Protein AF-A0A538RF70-F1 (afdb_monomer_lite)

Radius of gyration: 21.05 Å; chains: 1; bounding box: 44×24×75 Å

Structure (mmCIF, N/CA/C/O backbone):
data_AF-A0A538RF70-F1
#
_en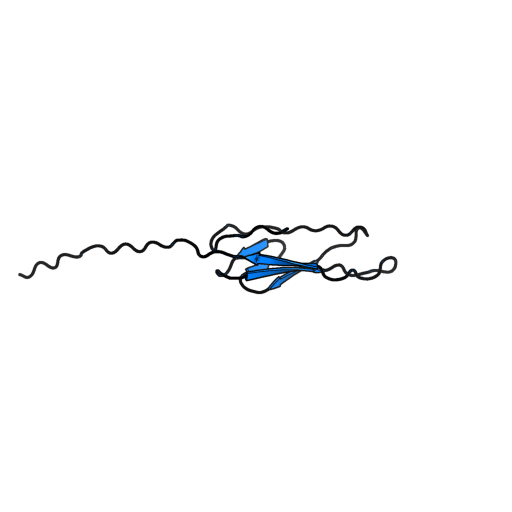try.id   AF-A0A538RF70-F1
#
loop_
_atom_site.group_PDB
_atom_site.id
_atom_site.type_symbol
_atom_site.label_atom_id
_atom_site.label_alt_id
_atom_site.label_comp_id
_atom_site.label_asym_id
_atom_site.label_entity_id
_atom_site.label_seq_id
_atom_site.pdbx_PDB_ins_code
_atom_site.Cartn_x
_atom_site.Cartn_y
_atom_site.Cartn_z
_atom_site.occupancy
_atom_site.B_iso_or_equiv
_atom_site.auth_seq_id
_atom_site.auth_comp_id
_atom_site.auth_asym_id
_atom_site.auth_atom_id
_atom_site.pdbx_PDB_model_num
ATOM 1 N N . MET A 1 1 ? -1.692 -11.978 -3.420 1.00 67.62 1 MET A N 1
ATOM 2 C CA . MET A 1 1 ? -2.952 -11.244 -3.161 1.00 67.62 1 MET A CA 1
ATOM 3 C C . MET A 1 1 ? -2.787 -10.531 -1.828 1.00 67.62 1 MET A C 1
ATOM 5 O O . MET A 1 1 ? -2.159 -11.119 -0.956 1.00 67.62 1 MET A O 1
ATOM 9 N N . LEU A 1 2 ? -3.236 -9.280 -1.683 1.00 85.94 2 LEU A N 1
ATOM 10 C CA . LEU A 1 2 ? -3.183 -8.612 -0.377 1.00 85.94 2 LEU A CA 1
ATOM 11 C C . LEU A 1 2 ? -4.261 -9.237 0.511 1.00 85.94 2 LEU A C 1
ATOM 13 O O . LEU A 1 2 ? -5.390 -9.410 0.061 1.00 85.94 2 LEU A O 1
ATOM 17 N N . ALA A 1 3 ? -3.883 -9.628 1.725 1.00 92.44 3 ALA A N 1
ATOM 18 C CA . ALA A 1 3 ? -4.821 -10.171 2.697 1.00 92.44 3 ALA A CA 1
ATOM 19 C C . ALA A 1 3 ? -5.598 -9.038 3.370 1.00 92.44 3 ALA A C 1
ATOM 21 O O . ALA A 1 3 ? -5.019 -7.981 3.638 1.00 92.44 3 ALA A O 1
ATOM 22 N N . ASP A 1 4 ? -6.864 -9.302 3.688 1.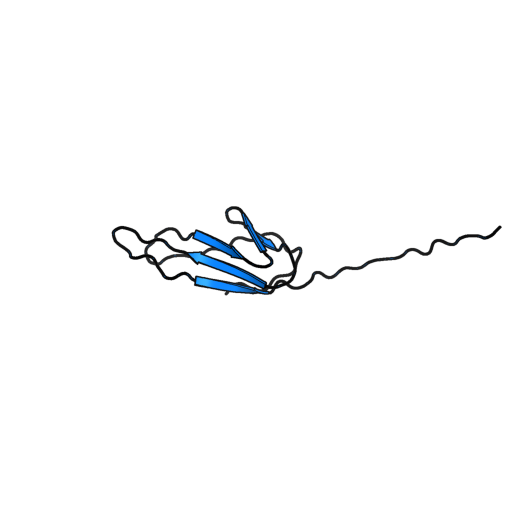00 95.25 4 ASP A N 1
ATOM 23 C CA . ASP A 1 4 ? -7.705 -8.400 4.471 1.00 95.25 4 ASP A CA 1
ATOM 24 C C . ASP A 1 4 ? -7.077 -8.088 5.837 1.00 95.25 4 ASP A C 1
ATOM 26 O O . ASP A 1 4 ? -6.237 -8.835 6.355 1.00 95.25 4 ASP A O 1
ATOM 30 N N . ARG A 1 5 ? -7.461 -6.944 6.401 1.00 95.62 5 ARG A N 1
ATOM 31 C CA . ARG A 1 5 ? -6.909 -6.398 7.647 1.00 95.62 5 ARG A CA 1
ATOM 32 C C . ARG A 1 5 ? -8.002 -5.882 8.562 1.00 95.62 5 ARG A C 1
ATOM 34 O O . ARG A 1 5 ? -9.156 -5.792 8.159 1.00 95.62 5 ARG A O 1
ATOM 41 N N . THR A 1 6 ? -7.638 -5.505 9.779 1.00 96.56 6 THR A N 1
ATOM 42 C CA . THR A 1 6 ? -8.533 -4.836 10.727 1.00 96.56 6 THR A CA 1
ATOM 43 C C . THR A 1 6 ? -8.020 -3.433 11.019 1.00 96.56 6 THR A C 1
ATOM 45 O O . THR A 1 6 ? -6.818 -3.190 11.106 1.00 96.56 6 THR A O 1
ATOM 48 N N . PHE A 1 7 ? -8.931 -2.472 11.165 1.00 95.19 7 PHE A N 1
ATOM 49 C CA . PHE A 1 7 ? -8.555 -1.135 11.608 1.00 95.19 7 PHE A CA 1
ATOM 50 C C . PHE A 1 7 ? -7.813 -1.210 12.954 1.00 95.19 7 PHE A C 1
ATOM 52 O O . PHE A 1 7 ? -8.272 -1.879 13.876 1.00 95.19 7 PHE A O 1
ATOM 59 N N . GLY A 1 8 ? -6.671 -0.529 13.063 1.00 93.38 8 GLY A N 1
ATOM 60 C CA . GLY A 1 8 ? -5.789 -0.606 14.233 1.00 93.38 8 GLY A CA 1
ATOM 61 C C . GLY A 1 8 ? -4.643 -1.619 14.116 1.00 93.38 8 GLY A C 1
ATOM 62 O O . GLY A 1 8 ? -3.746 -1.583 14.957 1.00 93.38 8 GLY A O 1
ATOM 63 N N . ASP A 1 9 ? -4.617 -2.461 13.076 1.00 95.75 9 ASP A N 1
ATOM 64 C CA . ASP A 1 9 ? -3.439 -3.273 12.750 1.00 95.75 9 ASP A CA 1
ATOM 65 C C . ASP A 1 9 ? -2.208 -2.373 12.492 1.00 95.75 9 ASP A C 1
ATOM 67 O O . ASP A 1 9 ? -2.352 -1.242 12.004 1.00 95.75 9 ASP A O 1
ATOM 71 N N . PRO A 1 10 ? -0.981 -2.847 12.784 1.00 96.00 10 PRO A N 1
ATOM 72 C CA . PRO A 1 10 ? 0.227 -2.068 12.532 1.00 96.00 10 PRO A CA 1
ATOM 73 C C . PRO A 1 10 ? 0.410 -1.770 11.030 1.00 96.00 10 PRO A C 1
ATOM 75 O O . PRO A 1 10 ? 0.009 -2.581 10.185 1.00 96.00 10 PRO A O 1
ATOM 78 N N . PRO A 1 11 ? 1.052 -0.638 10.671 1.00 95.75 11 PRO A N 1
ATOM 79 C CA . PRO A 1 11 ? 1.414 -0.350 9.288 1.00 95.75 11 PRO A CA 1
ATOM 80 C C . PRO A 1 11 ? 2.262 -1.468 8.681 1.00 95.75 11 PRO A C 1
ATOM 82 O O . PRO A 1 11 ? 3.077 -2.090 9.364 1.00 95.75 11 PRO A O 1
ATOM 85 N N . PHE A 1 12 ? 2.099 -1.702 7.384 1.00 95.56 12 PHE A N 1
ATOM 86 C CA . PHE A 1 12 ? 2.791 -2.777 6.674 1.00 95.56 12 PHE A CA 1
ATOM 87 C C . PHE A 1 12 ? 3.358 -2.294 5.343 1.00 95.56 12 PHE A C 1
ATOM 89 O O . PHE A 1 12 ? 2.894 -1.306 4.773 1.00 95.56 12 PHE A O 1
ATOM 96 N N . THR A 1 13 ? 4.361 -3.004 4.835 1.00 95.19 13 THR A N 1
ATOM 97 C CA . THR A 1 13 ? 4.963 -2.717 3.533 1.00 95.19 13 THR A CA 1
ATOM 98 C C . THR A 1 13 ? 4.340 -3.573 2.434 1.00 95.19 13 THR A C 1
ATOM 100 O O . THR A 1 13 ? 3.887 -4.696 2.664 1.00 95.19 13 THR A O 1
ATOM 103 N N . VAL A 1 14 ? 4.310 -3.026 1.220 1.00 93.56 14 VAL A N 1
ATOM 104 C CA . VAL A 1 14 ? 3.911 -3.742 0.003 1.00 93.56 14 VAL A CA 1
ATOM 105 C C . VAL A 1 14 ? 5.112 -3.787 -0.924 1.00 93.56 14 VAL A C 1
ATOM 107 O O . VAL A 1 14 ? 5.810 -2.788 -1.084 1.00 93.56 14 VAL A O 1
ATOM 110 N N . THR A 1 15 ? 5.348 -4.945 -1.531 1.00 92.75 15 THR A N 1
ATOM 111 C CA . THR A 1 15 ? 6.432 -5.158 -2.486 1.00 92.75 15 THR A CA 1
ATOM 112 C C . THR A 1 15 ? 5.883 -5.724 -3.790 1.00 92.75 15 THR A C 1
ATOM 114 O O . THR A 1 15 ? 4.856 -6.406 -3.822 1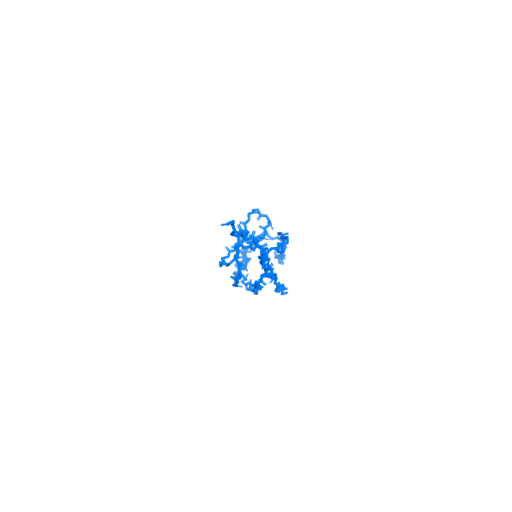.00 92.75 15 THR A O 1
ATOM 117 N N . ALA A 1 16 ? 6.570 -5.416 -4.883 1.00 92.88 16 ALA A N 1
ATOM 118 C CA . ALA A 1 16 ? 6.315 -5.944 -6.211 1.00 92.88 16 ALA A CA 1
ATOM 119 C C . ALA A 1 16 ? 7.626 -5.911 -6.993 1.00 92.88 16 ALA A C 1
ATOM 121 O O . ALA A 1 16 ? 8.493 -5.077 -6.734 1.00 92.88 16 ALA A O 1
ATOM 122 N N . THR A 1 17 ? 7.761 -6.826 -7.942 1.00 93.31 17 THR A N 1
ATOM 123 C CA . THR A 1 17 ? 8.920 -6.913 -8.824 1.00 93.31 17 THR A CA 1
ATOM 124 C C . THR A 1 17 ? 8.457 -6.796 -10.266 1.00 93.31 17 THR A C 1
ATOM 126 O O . THR A 1 17 ? 7.449 -7.386 -10.657 1.00 93.31 17 THR A O 1
ATOM 129 N N . ALA A 1 18 ? 9.195 -6.025 -11.061 1.00 94.62 18 ALA A N 1
ATOM 130 C CA . ALA A 1 18 ? 9.015 -5.976 -12.503 1.00 94.62 18 ALA A CA 1
ATOM 131 C C . ALA A 1 18 ? 10.046 -6.895 -13.163 1.00 94.62 18 ALA A C 1
ATOM 133 O O . ALA A 1 18 ? 11.230 -6.837 -12.834 1.00 94.62 18 ALA A O 1
ATOM 134 N N . SER A 1 19 ? 9.622 -7.715 -14.124 1.00 93.81 19 SER A N 1
ATOM 135 C CA . SER A 1 19 ? 10.518 -8.616 -14.865 1.00 93.81 19 SER A CA 1
ATOM 136 C C . SER A 1 19 ? 11.620 -7.873 -15.633 1.00 93.81 19 SER A C 1
ATOM 138 O O . SER A 1 19 ? 12.698 -8.420 -15.828 1.00 93.81 19 SER A O 1
ATOM 140 N N . SER A 1 20 ? 11.383 -6.610 -16.000 1.00 93.31 20 SER A N 1
ATOM 141 C CA . SER A 1 20 ? 12.376 -5.690 -16.579 1.00 93.31 20 SER A CA 1
ATOM 142 C C . SER A 1 20 ? 13.530 -5.308 -15.637 1.00 93.31 20 SER A C 1
ATOM 144 O O . SER A 1 20 ? 14.511 -4.732 -16.087 1.00 93.31 20 SER A O 1
ATOM 146 N N . GLY A 1 21 ? 13.380 -5.510 -14.320 1.00 93.94 21 GLY A N 1
ATOM 147 C CA . GLY A 1 21 ? 14.293 -4.975 -13.300 1.00 93.94 21 GLY A CA 1
ATOM 148 C C . GLY A 1 21 ? 14.090 -3.494 -12.940 1.00 93.94 21 GLY A C 1
ATOM 149 O O . GLY A 1 21 ? 14.712 -3.019 -11.993 1.00 93.94 21 GLY A O 1
ATOM 150 N N . LEU A 1 22 ? 13.210 -2.768 -13.644 1.00 96.25 22 LEU A N 1
ATOM 151 C CA . LEU A 1 22 ? 12.862 -1.377 -13.332 1.00 96.25 22 LEU A CA 1
ATOM 152 C C . LEU A 1 22 ? 12.122 -1.227 -11.998 1.00 96.25 22 LEU A C 1
ATOM 154 O O . LEU A 1 22 ? 11.432 -2.136 -11.529 1.00 96.25 22 LEU A O 1
ATOM 158 N N . ALA A 1 23 ? 12.262 -0.040 -11.405 1.00 95.56 23 ALA A N 1
ATOM 159 C CA . ALA A 1 23 ? 11.633 0.300 -10.139 1.00 95.56 23 ALA A CA 1
ATOM 160 C C . ALA A 1 23 ? 10.101 0.323 -10.256 1.00 95.56 23 ALA A C 1
ATOM 162 O O . ALA A 1 23 ? 9.538 0.856 -11.214 1.00 95.56 23 ALA A O 1
ATOM 163 N N . VAL A 1 24 ? 9.437 -0.218 -9.233 1.00 96.88 24 VAL A N 1
ATOM 164 C CA . VAL A 1 24 ? 7.982 -0.165 -9.084 1.00 96.88 24 VAL A CA 1
ATOM 165 C C . VAL A 1 24 ? 7.639 0.890 -8.041 1.00 96.88 24 VAL A C 1
ATOM 167 O O . VAL A 1 24 ? 8.157 0.867 -6.924 1.00 96.88 24 VAL A O 1
ATOM 170 N N . THR A 1 25 ? 6.757 1.812 -8.400 1.00 96.19 25 THR A N 1
ATOM 171 C CA . THR A 1 25 ? 6.182 2.791 -7.480 1.00 96.19 25 THR A CA 1
ATOM 172 C C . THR A 1 25 ? 4.798 2.332 -7.043 1.00 96.19 25 THR A C 1
ATOM 174 O O . THR A 1 25 ? 4.145 1.543 -7.727 1.00 96.19 25 THR A O 1
ATOM 177 N N . PHE A 1 26 ? 4.341 2.802 -5.880 1.00 96.75 26 PHE A N 1
ATOM 178 C CA . PHE A 1 26 ? 2.998 2.473 -5.409 1.00 96.75 26 PHE A CA 1
ATOM 179 C C . PHE A 1 26 ? 2.248 3.693 -4.908 1.00 96.75 26 PHE A C 1
ATOM 181 O O . PHE A 1 26 ? 2.809 4.567 -4.243 1.00 96.75 26 PHE A O 1
ATOM 188 N N . SER A 1 27 ? 0.943 3.670 -5.137 1.00 96.75 27 SER A N 1
ATOM 189 C CA . SER A 1 27 ? -0.023 4.598 -4.563 1.00 96.75 27 SER A CA 1
ATOM 190 C C . SER A 1 27 ? -1.108 3.828 -3.813 1.00 96.75 27 SER A C 1
ATOM 192 O O . SER A 1 27 ? -1.343 2.646 -4.074 1.00 96.75 27 SER A O 1
ATOM 194 N N . ALA A 1 28 ? -1.747 4.487 -2.849 1.00 96.94 28 ALA A N 1
ATOM 195 C CA . ALA A 1 28 ? -2.844 3.923 -2.074 1.00 96.94 28 ALA A CA 1
ATOM 196 C C . ALA A 1 28 ? -4.043 4.875 -2.089 1.00 96.94 28 ALA A C 1
ATOM 198 O O . ALA A 1 28 ? -3.874 6.091 -2.009 1.00 96.94 28 ALA A O 1
ATOM 199 N N . THR A 1 29 ? -5.247 4.316 -2.197 1.00 97.38 29 THR A N 1
ATOM 200 C CA . THR A 1 29 ? -6.514 5.060 -2.214 1.00 97.38 29 THR A CA 1
ATOM 201 C C . THR A 1 29 ? -7.578 4.351 -1.371 1.00 97.38 29 THR A C 1
ATOM 203 O O . THR A 1 29 ? -7.496 3.145 -1.122 1.00 97.38 29 THR A O 1
ATOM 206 N N . GLY A 1 30 ? -8.593 5.101 -0.930 1.00 97.06 30 GLY A N 1
ATOM 207 C CA . GLY A 1 30 ? -9.689 4.590 -0.103 1.00 97.06 30 GLY A CA 1
ATOM 208 C C . GLY A 1 30 ? -9.411 4.718 1.396 1.00 97.06 30 GLY A C 1
ATOM 209 O O . GLY A 1 30 ? -8.964 5.760 1.867 1.00 97.06 30 GLY A O 1
ATOM 210 N N . SER A 1 31 ? -9.689 3.661 2.158 1.00 97.62 31 SER A N 1
ATOM 211 C CA . SER A 1 31 ? -9.614 3.639 3.629 1.00 97.62 31 SER A CA 1
ATOM 212 C C . SER A 1 31 ? -8.192 3.442 4.190 1.00 97.62 31 SER A C 1
ATOM 214 O O . SER A 1 31 ? -8.011 3.012 5.333 1.00 97.62 31 SER A O 1
ATOM 216 N N . CYS A 1 32 ? -7.165 3.759 3.405 1.00 97.19 32 CYS A N 1
ATOM 217 C CA . CYS A 1 32 ? -5.756 3.638 3.767 1.00 97.19 32 CYS A CA 1
ATOM 218 C C . CYS A 1 32 ? -4.943 4.823 3.236 1.00 97.19 32 CYS A C 1
ATOM 220 O O . CYS A 1 32 ? -5.346 5.500 2.294 1.00 97.19 32 CYS A O 1
ATOM 222 N N . SER A 1 33 ? -3.778 5.045 3.835 1.00 96.88 33 SER A N 1
ATOM 223 C CA . SER A 1 33 ? -2.781 6.011 3.373 1.00 96.88 33 SER A CA 1
ATOM 224 C C . SER A 1 33 ? -1.429 5.321 3.226 1.00 96.88 33 SER A C 1
ATOM 226 O O . SER A 1 33 ? -1.131 4.387 3.973 1.00 96.88 33 SER A O 1
ATOM 228 N N . ARG A 1 34 ? -0.610 5.777 2.276 1.00 95.94 34 ARG A N 1
ATOM 229 C CA . ARG A 1 34 ? 0.762 5.296 2.083 1.00 95.94 34 ARG A CA 1
ATOM 230 C C . ARG A 1 34 ? 1.741 6.454 2.224 1.00 95.94 34 ARG A C 1
ATOM 232 O O . ARG A 1 34 ? 1.616 7.452 1.520 1.00 95.94 34 ARG A O 1
ATOM 239 N N . VAL A 1 35 ? 2.717 6.301 3.116 1.00 94.81 35 VAL A N 1
ATOM 240 C CA . VAL A 1 35 ? 3.803 7.265 3.340 1.00 94.81 35 VAL A CA 1
ATOM 241 C C . VAL A 1 35 ? 5.128 6.513 3.266 1.00 94.81 35 VAL A C 1
ATOM 243 O O . VAL A 1 35 ? 5.374 5.600 4.055 1.00 94.81 35 VAL A O 1
ATOM 246 N N . GLY A 1 36 ? 5.968 6.872 2.292 1.00 91.88 36 GLY A N 1
ATOM 247 C CA . GLY A 1 36 ? 7.137 6.065 1.937 1.00 91.88 36 GLY A CA 1
ATOM 248 C C . GLY A 1 36 ? 6.702 4.655 1.537 1.00 91.88 36 GLY A C 1
ATOM 249 O O . GLY A 1 36 ? 5.861 4.492 0.652 1.00 91.88 36 GLY A O 1
ATOM 250 N N . ASP A 1 37 ? 7.220 3.648 2.240 1.00 91.88 37 ASP A N 1
ATOM 251 C CA . ASP A 1 37 ? 6.887 2.242 1.993 1.00 91.88 37 ASP A CA 1
ATOM 252 C C . ASP A 1 37 ? 5.801 1.680 2.910 1.00 91.88 37 ASP A C 1
ATOM 254 O O . ASP A 1 37 ? 5.344 0.554 2.701 1.00 91.88 37 ASP A O 1
ATOM 258 N N . LEU A 1 38 ? 5.351 2.461 3.894 1.00 96.12 38 LEU A N 1
ATOM 259 C CA . LEU A 1 38 ? 4.372 2.024 4.882 1.00 96.12 38 LEU A CA 1
ATOM 260 C C . LEU A 1 38 ? 2.953 2.370 4.444 1.00 96.12 38 LEU A C 1
ATOM 262 O O . LEU A 1 38 ? 2.625 3.526 4.176 1.00 96.12 38 LEU A O 1
ATOM 266 N N . THR A 1 39 ? 2.106 1.346 4.420 1.00 96.56 39 THR A N 1
ATOM 267 C CA . THR A 1 39 ? 0.659 1.448 4.238 1.00 96.56 39 THR A CA 1
ATOM 268 C C . THR A 1 39 ? -0.016 1.363 5.600 1.00 96.56 39 THR A C 1
ATOM 270 O O . THR A 1 39 ? 0.146 0.380 6.325 1.00 96.56 39 THR A O 1
ATOM 273 N N . THR A 1 40 ? -0.794 2.387 5.933 1.00 97.00 40 THR A N 1
ATOM 274 C CA . THR A 1 40 ? -1.510 2.520 7.203 1.00 97.00 40 THR A CA 1
ATOM 275 C C . THR A 1 40 ? -3.010 2.505 6.949 1.00 97.00 40 THR A C 1
ATOM 277 O O . THR A 1 40 ? -3.515 3.206 6.070 1.00 97.00 40 THR A O 1
ATOM 280 N N . MET A 1 41 ? -3.738 1.723 7.741 1.00 96.88 41 MET A N 1
ATOM 281 C CA . MET A 1 41 ? -5.200 1.689 7.714 1.00 96.88 41 MET A CA 1
ATOM 282 C C . MET A 1 41 ? -5.744 2.865 8.521 1.00 96.88 41 MET A C 1
ATOM 284 O O . MET A 1 41 ? -5.491 2.960 9.719 1.00 96.88 41 MET A O 1
ATOM 288 N N . ILE A 1 42 ? -6.478 3.765 7.866 1.00 96.81 42 ILE A N 1
ATOM 289 C CA . ILE A 1 42 ? -6.991 4.998 8.493 1.00 96.81 42 ILE A CA 1
ATOM 290 C C . ILE A 1 42 ? -8.483 4.915 8.826 1.00 96.81 42 ILE A C 1
ATOM 292 O O . ILE A 1 42 ? -8.973 5.695 9.636 1.00 96.81 42 ILE A O 1
ATOM 296 N N . ALA A 1 43 ? -9.199 3.957 8.235 1.00 96.12 43 ALA A N 1
ATOM 297 C CA . ALA A 1 43 ? -10.590 3.655 8.546 1.00 96.12 43 ALA A CA 1
ATOM 298 C C . ALA A 1 43 ? -10.927 2.203 8.173 1.00 96.12 43 ALA A C 1
ATOM 300 O O . ALA A 1 43 ? -10.214 1.569 7.397 1.00 96.12 43 ALA A O 1
ATOM 301 N N . ALA A 1 44 ? -12.050 1.691 8.680 1.00 96.69 44 ALA A N 1
ATOM 302 C CA . ALA A 1 44 ? -12.666 0.492 8.117 1.00 96.69 44 ALA A CA 1
ATOM 303 C C . ALA A 1 44 ? -13.258 0.797 6.726 1.00 96.69 44 ALA A C 1
ATOM 305 O O . ALA A 1 44 ? -13.724 1.912 6.479 1.00 96.69 44 ALA A O 1
ATOM 306 N N . GLY A 1 45 ? -13.253 -0.183 5.824 1.00 96.31 45 GLY A N 1
ATOM 307 C CA . GLY A 1 45 ? -13.700 -0.022 4.437 1.00 96.31 45 GLY A CA 1
ATOM 308 C C . GLY A 1 45 ? -12.806 -0.771 3.454 1.00 96.31 45 GLY A C 1
ATOM 309 O O . GLY A 1 45 ? -12.313 -1.848 3.771 1.00 96.31 45 GLY A O 1
ATOM 310 N N . HIS A 1 46 ? -12.591 -0.214 2.264 1.00 97.00 46 HIS A N 1
ATOM 311 C CA . HIS A 1 46 ? -11.731 -0.815 1.243 1.00 97.00 46 HIS A CA 1
ATOM 312 C C . HIS A 1 46 ? -10.492 0.039 1.011 1.00 97.00 46 HIS A C 1
ATOM 314 O O . HIS A 1 46 ? -10.580 1.260 0.880 1.00 97.00 46 HIS A O 1
ATOM 320 N N . CYS A 1 47 ? -9.341 -0.619 0.933 1.00 97.56 47 CYS A N 1
ATOM 321 C CA . CYS A 1 47 ? -8.084 -0.014 0.524 1.00 97.56 47 CYS A CA 1
ATOM 322 C C . CYS A 1 47 ? -7.668 -0.600 -0.819 1.00 97.56 47 CYS A C 1
ATOM 324 O O . CYS A 1 47 ? -7.694 -1.820 -0.989 1.00 97.56 47 CYS A O 1
ATOM 326 N N . ALA A 1 48 ? -7.267 0.257 -1.751 1.00 97.31 48 ALA A N 1
ATOM 327 C CA . ALA A 1 48 ? -6.695 -0.149 -3.025 1.00 97.31 48 ALA A CA 1
ATOM 328 C C . ALA A 1 48 ? -5.252 0.345 -3.122 1.00 97.31 48 ALA A C 1
ATOM 330 O O . ALA A 1 48 ? -4.991 1.538 -2.969 1.00 97.31 48 ALA A O 1
ATOM 331 N N . VAL A 1 49 ? -4.330 -0.578 -3.393 1.00 97.06 49 VAL A N 1
ATOM 332 C CA . VAL A 1 49 ? -2.922 -0.281 -3.664 1.00 97.06 49 VAL A CA 1
ATOM 333 C C . VAL A 1 49 ? -2.655 -0.528 -5.140 1.00 97.06 49 VAL A C 1
ATOM 335 O O . VAL A 1 49 ? -2.902 -1.628 -5.639 1.00 97.06 49 VAL A O 1
ATOM 338 N N . THR A 1 50 ? -2.151 0.488 -5.829 1.00 97.12 50 THR A N 1
ATOM 339 C CA . THR A 1 50 ? -1.776 0.414 -7.243 1.00 97.12 50 THR A CA 1
ATOM 340 C C . THR A 1 50 ? -0.264 0.390 -7.353 1.00 97.12 50 THR A C 1
ATOM 342 O O . THR A 1 50 ? 0.399 1.268 -6.807 1.00 97.12 50 THR A O 1
ATOM 345 N N . ALA A 1 51 ? 0.261 -0.623 -8.036 1.00 96.75 51 ALA A N 1
ATOM 346 C CA . ALA A 1 51 ? 1.658 -0.732 -8.421 1.00 96.75 51 ALA A CA 1
ATOM 347 C C . ALA A 1 51 ? 1.827 -0.243 -9.863 1.00 96.75 51 ALA A C 1
ATOM 349 O O . ALA A 1 51 ? 1.120 -0.722 -10.752 1.00 96.75 51 ALA A O 1
ATOM 350 N N . SER A 1 52 ? 2.775 0.663 -10.074 1.00 96.88 52 SER A N 1
ATOM 351 C CA . SER A 1 52 ? 3.069 1.287 -11.362 1.00 96.88 52 SER A CA 1
ATOM 352 C C . SER A 1 52 ? 4.544 1.119 -11.688 1.00 96.88 52 SER A C 1
ATOM 354 O O . SER A 1 52 ? 5.406 1.307 -10.830 1.00 96.88 52 SER A O 1
ATOM 356 N N . GLN A 1 53 ? 4.851 0.780 -12.934 1.00 97.38 53 GLN A N 1
ATOM 357 C CA . GLN A 1 53 ? 6.226 0.706 -13.418 1.00 97.38 53 GLN A CA 1
ATOM 358 C C . GLN A 1 53 ? 6.344 1.585 -14.660 1.00 97.38 53 GLN A C 1
ATOM 360 O O . GLN A 1 53 ? 5.676 1.375 -15.670 1.00 97.38 53 GLN A O 1
ATOM 365 N N . ALA A 1 54 ? 7.170 2.623 -14.544 1.00 96.62 54 ALA A N 1
ATOM 366 C CA . ALA A 1 54 ? 7.521 3.451 -15.683 1.00 96.62 54 ALA A CA 1
ATOM 367 C C . ALA A 1 54 ? 8.459 2.671 -16.611 1.00 96.62 54 ALA A C 1
ATOM 369 O O . ALA A 1 54 ? 9.250 1.845 -16.154 1.00 96.62 54 ALA A O 1
ATOM 370 N N . GLY A 1 55 ? 8.365 2.958 -17.905 1.00 96.19 55 GLY A N 1
ATOM 371 C CA . GLY A 1 55 ? 9.299 2.445 -18.900 1.00 96.19 55 GLY A CA 1
ATOM 372 C C . GLY A 1 55 ? 10.596 3.248 -18.944 1.00 96.19 55 GLY A C 1
ATOM 373 O O . GLY A 1 55 ? 10.752 4.264 -18.265 1.00 96.19 55 GLY A O 1
ATOM 374 N N . ASP A 1 56 ? 11.503 2.803 -19.802 1.00 95.62 56 ASP A N 1
ATOM 375 C CA . ASP A 1 56 ? 12.761 3.458 -20.136 1.00 95.62 56 ASP A CA 1
ATOM 376 C C . ASP A 1 56 ? 13.059 3.322 -21.647 1.00 95.62 56 ASP A C 1
ATOM 378 O O . ASP A 1 56 ? 12.154 3.137 -22.460 1.00 95.62 56 ASP A O 1
ATOM 382 N N . ALA A 1 57 ? 14.328 3.446 -22.050 1.00 96.81 57 ALA A N 1
ATOM 383 C CA . ALA A 1 57 ? 14.738 3.308 -23.450 1.00 96.81 57 ALA A CA 1
ATOM 384 C C . ALA A 1 57 ? 14.639 1.868 -24.001 1.00 96.81 57 ALA A C 1
ATOM 386 O O . ALA A 1 57 ? 14.623 1.689 -25.217 1.00 96.81 57 ALA A O 1
ATOM 387 N N . SER A 1 58 ? 14.607 0.855 -23.130 1.00 96.06 58 SER A N 1
ATOM 388 C CA . SER A 1 58 ? 14.622 -0.571 -23.494 1.00 96.06 58 SER A CA 1
ATOM 389 C C . SER A 1 58 ? 13.283 -1.267 -23.233 1.00 96.06 58 SER A C 1
ATOM 391 O O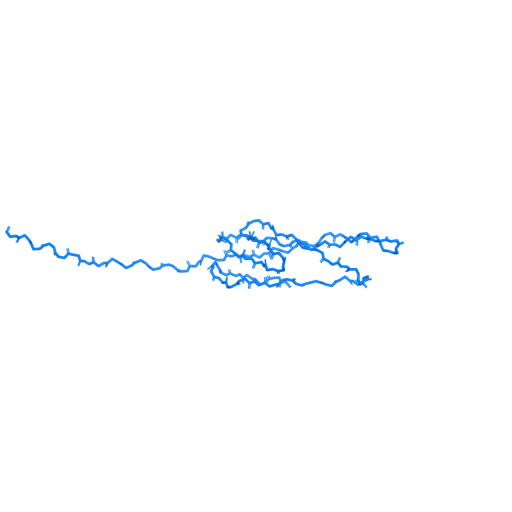 . SER A 1 58 ? 12.962 -2.247 -23.904 1.00 96.06 58 SER A O 1
ATOM 393 N N . TYR A 1 59 ? 12.494 -0.766 -22.282 1.00 95.75 59 TYR A N 1
ATOM 394 C CA . TYR A 1 59 ? 11.207 -1.318 -21.876 1.00 95.75 59 TYR A CA 1
ATOM 395 C C . TYR A 1 59 ? 10.118 -0.254 -21.935 1.00 95.75 59 TYR A C 1
ATOM 397 O O . TYR A 1 59 ? 10.261 0.843 -21.401 1.00 95.75 59 TYR A O 1
ATOM 405 N N . LEU A 1 60 ? 8.979 -0.602 -22.528 1.00 96.81 60 LEU A N 1
ATOM 406 C CA . LEU A 1 60 ? 7.788 0.238 -22.443 1.00 96.81 60 LEU A CA 1
ATOM 407 C C . LEU A 1 60 ? 7.230 0.237 -21.006 1.00 96.81 60 LEU A C 1
ATOM 409 O O . LEU A 1 60 ? 7.430 -0.746 -20.286 1.00 96.81 60 LEU A O 1
ATOM 413 N N . PRO A 1 61 ? 6.503 1.293 -20.592 1.00 96.56 61 PRO A N 1
ATOM 414 C CA . PRO A 1 61 ? 5.800 1.301 -19.312 1.00 96.56 61 PRO A CA 1
ATOM 415 C C . PRO A 1 61 ? 4.846 0.111 -19.196 1.00 96.56 61 PRO A C 1
ATOM 417 O O . PRO A 1 61 ? 4.089 -0.175 -20.129 1.00 96.56 61 PRO A O 1
ATOM 420 N N . ALA A 1 62 ? 4.868 -0.577 -18.057 1.00 96.81 62 ALA A N 1
ATOM 421 C CA . ALA A 1 62 ? 3.937 -1.660 -17.793 1.00 96.81 62 ALA A CA 1
ATOM 422 C C . ALA A 1 62 ? 2.553 -1.109 -17.410 1.00 96.81 62 ALA A C 1
ATOM 424 O O . ALA A 1 62 ? 2.454 -0.046 -16.793 1.00 96.81 62 ALA A O 1
ATOM 425 N N . PRO A 1 63 ? 1.472 -1.845 -17.719 1.00 97.00 63 PRO A N 1
ATOM 426 C CA . PRO A 1 63 ? 0.154 -1.531 -17.193 1.00 97.00 63 PRO A CA 1
ATOM 427 C C . PRO A 1 63 ? 0.142 -1.537 -15.662 1.00 97.00 63 PRO A C 1
ATOM 429 O O . PRO A 1 63 ? 0.717 -2.427 -15.029 1.00 97.00 63 PRO A O 1
ATOM 432 N N . ASP A 1 64 ? -0.578 -0.582 -15.082 1.00 97.19 64 ASP A N 1
ATOM 433 C CA . ASP A 1 64 ? -0.779 -0.511 -13.640 1.00 97.19 64 ASP A CA 1
ATOM 434 C C . ASP A 1 64 ? -1.522 -1.744 -13.113 1.00 97.19 64 ASP A C 1
ATOM 436 O O . ASP A 1 64 ? -2.492 -2.228 -13.705 1.00 97.19 64 ASP A O 1
ATOM 440 N N . VAL A 1 65 ? -1.097 -2.232 -11.946 1.00 97.00 65 VAL A N 1
ATOM 441 C CA . VAL A 1 65 ? -1.744 -3.353 -11.260 1.00 97.00 65 VAL A CA 1
ATOM 442 C C . VAL A 1 65 ? -2.317 -2.877 -9.935 1.00 97.00 65 VAL A C 1
ATOM 444 O O . VAL A 1 65 ? -1.587 -2.632 -8.975 1.00 97.00 65 VAL A O 1
ATOM 447 N N . THR A 1 66 ? -3.644 -2.819 -9.853 1.00 96.75 66 THR A N 1
ATOM 448 C CA . THR A 1 66 ? -4.356 -2.489 -8.613 1.00 96.75 66 THR A CA 1
ATOM 449 C C . THR A 1 66 ? -4.781 -3.746 -7.867 1.00 96.75 66 THR A C 1
ATOM 451 O O . THR A 1 66 ? -5.358 -4.677 -8.435 1.00 96.75 66 THR A O 1
ATOM 454 N N . ARG A 1 67 ? -4.530 -3.770 -6.556 1.00 96.69 67 ARG A N 1
ATOM 455 C CA . ARG A 1 67 ? -5.023 -4.800 -5.641 1.00 96.69 67 ARG A CA 1
ATOM 456 C C . ARG A 1 67 ? -5.766 -4.152 -4.486 1.00 96.69 67 ARG A C 1
ATOM 458 O O . ARG A 1 67 ? -5.206 -3.334 -3.761 1.00 96.69 67 ARG A O 1
ATOM 465 N N . ALA A 1 68 ? -7.023 -4.547 -4.330 1.00 96.44 68 ALA A N 1
ATOM 466 C CA . ALA A 1 68 ? -7.870 -4.114 -3.235 1.00 96.44 68 ALA A CA 1
ATOM 467 C C . ALA A 1 68 ? -7.948 -5.185 -2.143 1.00 96.44 68 ALA A C 1
ATOM 469 O O . ALA A 1 68 ? -7.868 -6.379 -2.436 1.00 96.44 68 ALA A O 1
ATOM 470 N N . PHE A 1 69 ? -8.116 -4.740 -0.902 1.00 96.81 69 PHE A N 1
ATOM 471 C CA . PHE A 1 69 ? -8.392 -5.582 0.260 1.00 96.81 69 PHE A CA 1
ATOM 472 C C . PHE A 1 69 ? -9.369 -4.869 1.202 1.00 96.81 69 PHE A C 1
ATOM 474 O O . PHE A 1 69 ? -9.518 -3.639 1.163 1.00 96.81 69 PHE A O 1
ATOM 481 N N . ALA A 1 70 ? -10.073 -5.643 2.021 1.00 97.75 70 ALA A N 1
ATOM 482 C CA . ALA A 1 70 ? -10.998 -5.123 3.014 1.00 97.75 70 ALA A CA 1
ATOM 483 C C . ALA A 1 70 ? -10.277 -4.804 4.331 1.00 97.75 70 ALA A C 1
ATOM 485 O O . ALA A 1 70 ? -9.355 -5.501 4.756 1.00 97.75 70 ALA A O 1
ATOM 486 N N . ILE A 1 71 ? -10.732 -3.742 4.990 1.00 97.81 71 ILE A N 1
ATOM 487 C CA . ILE A 1 71 ? -10.340 -3.348 6.338 1.00 97.81 71 ILE A CA 1
ATOM 488 C C . ILE A 1 71 ? -11.576 -3.487 7.228 1.00 97.81 71 ILE A C 1
ATOM 490 O O . ILE A 1 71 ? -12.509 -2.681 7.156 1.00 97.81 71 ILE A O 1
ATOM 494 N N . ALA A 1 72 ? -11.590 -4.520 8.062 1.00 97.50 72 ALA A N 1
ATOM 495 C CA . ALA A 1 72 ? -12.635 -4.780 9.035 1.00 97.50 72 ALA A CA 1
ATOM 496 C C . ALA A 1 72 ? -12.654 -3.715 10.141 1.00 97.50 72 ALA A C 1
ATOM 498 O O . ALA A 1 72 ? -11.652 -3.065 10.450 1.00 97.50 72 ALA A O 1
ATOM 499 N N . ARG A 1 73 ? -13.820 -3.541 10.769 1.00 95.19 73 ARG A N 1
ATOM 500 C CA . ARG A 1 73 ? -13.957 -2.690 11.957 1.00 95.19 73 ARG A CA 1
ATOM 501 C C . ARG A 1 73 ? -13.247 -3.343 13.141 1.00 95.19 73 ARG A C 1
ATOM 503 O O . ARG A 1 73 ? -13.411 -4.538 13.366 1.00 95.19 73 ARG A O 1
ATOM 510 N N . ALA A 1 74 ? -12.529 -2.542 13.922 1.00 92.00 74 ALA A N 1
ATOM 511 C CA . ALA A 1 74 ? -12.012 -2.983 15.211 1.00 92.00 74 ALA A CA 1
ATOM 512 C C . ALA A 1 74 ? -13.164 -3.211 16.200 1.00 92.00 74 ALA A C 1
ATOM 514 O O . ALA A 1 74 ? -14.153 -2.472 16.195 1.00 92.00 74 ALA A O 1
ATOM 515 N N . GLY A 1 75 ? -13.026 -4.205 17.077 1.00 89.44 75 GLY A N 1
ATOM 516 C CA . GLY A 1 75 ? -13.914 -4.344 18.228 1.00 89.44 75 GLY A CA 1
ATOM 517 C C . GLY A 1 75 ? -13.694 -3.193 19.211 1.00 89.44 75 GLY A C 1
ATOM 518 O O . GLY A 1 75 ? -12.556 -2.879 19.550 1.00 89.44 75 GLY A O 1
ATOM 519 N N . GLN A 1 76 ? -14.776 -2.572 19.681 1.00 85.56 76 GLN A N 1
ATOM 520 C CA . GLN A 1 76 ? -14.721 -1.492 20.668 1.00 85.56 76 GLN A CA 1
ATOM 521 C C . GLN A 1 76 ? -15.645 -1.802 21.847 1.00 85.56 76 GLN A C 1
ATOM 523 O O . GLN A 1 76 ? -16.822 -2.111 21.656 1.00 85.56 76 GLN A O 1
ATOM 528 N N . THR A 1 77 ? -15.116 -1.691 23.065 1.00 89.75 77 THR A N 1
ATOM 529 C CA . THR A 1 77 ? -15.862 -1.934 24.307 1.00 89.75 77 THR A CA 1
ATOM 530 C C . THR A 1 77 ? -15.902 -0.654 25.132 1.00 89.75 77 THR A C 1
ATOM 532 O O . THR A 1 77 ? -14.856 -0.117 25.492 1.00 89.75 77 THR A O 1
ATOM 535 N N . ILE A 1 78 ? -17.107 -0.172 25.450 1.00 87.44 78 ILE A N 1
ATOM 536 C CA . ILE A 1 78 ? -17.325 0.987 26.326 1.00 87.44 78 ILE A CA 1
ATOM 537 C C . ILE A 1 78 ? -17.935 0.493 27.639 1.00 87.44 78 ILE A C 1
ATOM 539 O O . ILE A 1 78 ? -19.024 -0.078 27.642 1.00 87.44 78 ILE A O 1
ATOM 543 N N . THR A 1 79 ? -17.253 0.744 28.758 1.00 89.75 79 THR A N 1
ATOM 544 C CA . THR A 1 79 ? -17.715 0.343 30.095 1.00 89.75 79 THR A CA 1
ATOM 545 C C . THR A 1 79 ? -18.217 1.553 30.871 1.00 89.75 79 THR A C 1
ATOM 547 O O . THR A 1 79 ? -17.443 2.449 31.210 1.00 89.75 79 THR A O 1
ATOM 550 N N . PHE A 1 80 ? -19.501 1.555 31.223 1.00 87.62 80 PHE A N 1
ATOM 551 C CA . PHE A 1 80 ? -20.067 2.546 32.135 1.00 87.62 80 PHE A CA 1
ATOM 552 C C . PHE A 1 80 ? -19.921 2.080 33.582 1.00 87.62 80 PHE A C 1
ATOM 554 O O . PHE A 1 80 ? -20.243 0.942 33.918 1.00 87.62 80 PHE A O 1
ATOM 561 N N . ARG A 1 81 ? -19.460 2.974 34.460 1.00 87.81 81 ARG A N 1
ATOM 562 C CA . ARG A 1 81 ? -19.480 2.743 35.909 1.00 87.81 81 ARG A CA 1
ATOM 563 C C . ARG A 1 81 ? -20.699 3.429 36.508 1.00 87.81 81 ARG A C 1
ATOM 565 O O . ARG A 1 81 ? -20.937 4.608 36.249 1.00 87.81 81 ARG A O 1
ATOM 572 N N . LEU A 1 82 ? -21.449 2.706 37.335 1.00 85.75 82 LEU A N 1
ATOM 573 C CA . LEU A 1 82 ? -22.551 3.286 38.091 1.00 85.75 82 LEU A CA 1
ATOM 574 C C . LEU A 1 82 ? -21.991 4.255 3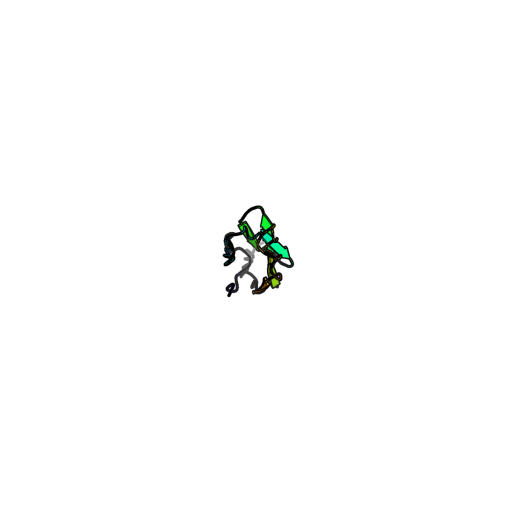9.140 1.00 85.75 82 LEU A C 1
ATOM 576 O O . LEU A 1 82 ? -21.244 3.854 40.031 1.00 85.75 82 LEU A O 1
ATOM 580 N N . ARG A 1 83 ? -22.383 5.529 39.068 1.00 82.62 83 ARG A N 1
ATOM 581 C CA . ARG A 1 83 ? -22.164 6.485 40.158 1.00 82.62 83 ARG A CA 1
ATOM 582 C C . ARG A 1 83 ? -23.405 6.492 41.043 1.00 82.62 83 ARG A C 1
ATOM 584 O O . ARG A 1 83 ? -24.408 7.097 40.673 1.00 82.62 83 ARG A O 1
ATOM 591 N N . LEU A 1 84 ? -23.339 5.846 42.210 1.00 78.56 84 LEU A N 1
ATOM 592 C CA . LEU A 1 84 ? -24.393 5.993 43.214 1.00 78.56 84 LEU A CA 1
ATOM 593 C C . LEU A 1 84 ? -24.404 7.445 43.700 1.00 78.56 84 LEU A C 1
ATOM 595 O O . LEU A 1 84 ? -23.446 7.917 44.314 1.00 78.56 84 LEU A O 1
ATOM 599 N N . ARG A 1 85 ? -25.489 8.165 43.418 1.00 78.88 85 ARG A N 1
ATOM 600 C CA . ARG A 1 85 ? -25.803 9.397 44.138 1.00 78.88 85 ARG A CA 1
ATOM 601 C C . ARG A 1 85 ? -26.545 8.974 45.400 1.00 78.88 85 ARG A C 1
ATOM 603 O O . ARG A 1 85 ? -27.664 8.484 45.314 1.00 78.88 85 ARG A O 1
ATOM 610 N N . ARG A 1 86 ? -25.905 9.111 46.563 1.00 69.25 86 ARG A N 1
ATOM 611 C CA . ARG A 1 86 ? -26.638 9.122 47.831 1.00 69.25 86 ARG A CA 1
ATOM 612 C C . ARG A 1 86 ? -27.415 10.433 47.862 1.00 69.25 86 ARG A C 1
ATOM 614 O O . ARG A 1 86 ? -26.795 11.491 47.930 1.00 69.25 86 ARG A O 1
ATOM 621 N N . SER A 1 87 ? -28.735 10.353 47.751 1.00 69.94 87 SER A N 1
ATOM 622 C CA . SER A 1 87 ? -29.595 11.441 48.204 1.00 69.94 87 SER A CA 1
ATOM 623 C C . SER A 1 87 ? -29.481 11.494 49.726 1.00 69.94 87 SER A C 1
ATOM 625 O O . SER A 1 87 ? -29.669 10.467 50.383 1.00 69.94 87 SER A O 1
ATOM 627 N N . VAL A 1 88 ? -29.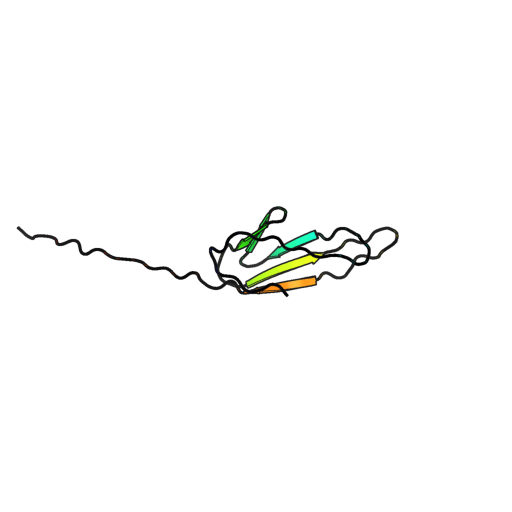065 12.651 50.239 1.00 69.44 88 VAL A N 1
ATOM 628 C CA . VAL A 1 88 ? -29.229 13.033 51.648 1.00 69.44 88 VAL A CA 1
ATOM 629 C C . VAL A 1 88 ? -30.625 13.614 51.800 1.00 69.44 88 VAL A C 1
ATOM 631 O O . VAL A 1 88 ? -31.048 14.310 50.848 1.00 69.44 88 VAL A O 1
#

pLDDT: mean 93.31, std 6.62, range [67.62, 97.81]

Secondary structure (DSSP, 8-state):
-PPPEETTPPPEE-----TT-PPEEEEEEESEEEETTEEEE-SSEEEEEEEEE---SSSPPEEEEEEEEEEEPPP----PPP------

Sequence (88 aa):
MLADRTFGDPPFTVTATASSGLAVTFSATGSCSRVGDLTTMIAAGHCAVTASQAGDASYLPAPDVTRAFAIARAGQTITFRLRLRRSV

Foldseek 3Di:
DDEAEAAPDDWDFDDDADPVRADKDKAKDDQWHDDPRTIHGNDFAKMKMKIWGPDDPVGHTDDIDIDMHGYHYDDDDDDDDDDDDPDD